Protein AF-A0A967VQ63-F1 (afdb_monomer)

Secondary structure (DSSP, 8-state):
-PPP---EEE--BTTTB--HHHHHHHHHHHHHHHHHTT--HHHHHHIIIIIIHHHHHHHH-SSGGGHHHHHHHHHHHHHHHHT-PPPHHHHHHHHHHHHTT-SPPPBPTTHHHHHHHHHHHS-EEEEEE-S-HHHHHHHHHHTTHHHHH-GGGEEEESS--HHHHHHHHHHH-

Sequence (173 aa):
MSTPTDLILVDFDDTLVDTAPRFERARRSLFEMLAGHGFDPAQVEHVHHHEVDPVMRRDHGLGPHRMPVAFGETYRALCRRAGVDPDPETVAACERLGRAVAGTPPAIDGALAALRRLAAARPTAVYTQAGDADYQLECLRDAGVVGAVGRERVRVVPLKTAATLRATLEHFG

Radius of gyration: 19.45 Å; Cα contacts (8 Å, |Δi|>4): 239; chains: 1; bounding box: 41×31×66 Å

pLDDT: mean 95.06, std 6.77, range [47.78, 98.81]

Foldseek 3Di:
DDDDDQEAEFEPDPGFFDQVVLVVVLLVVLLVLVVVVVDDSVLLVCLLPPPQVVVLCVPQNDDLVSQLVSQLVSQCVRCVVVVHHRDPVSSNVSSVSSNSSADAGGTDPCSLVVLLVDLVPHHYAYEYETSDPVSVVVNCVVSCVCVRNNPLRYDYYRDDDPVVVVVNVVSRD

Solvent-accessible surface area (backbone atoms only — not comparable to full-atom values): 9431 Å² total; per-residue (Å²): 132,82,77,86,79,80,66,44,77,37,54,42,78,72,61,33,21,54,44,65,66,48,56,52,51,39,51,50,52,49,44,55,52,44,35,75,74,71,46,56,58,70,58,50,50,47,44,31,65,74,55,33,42,56,51,35,39,70,78,52,32,48,68,42,86,37,34,20,58,35,38,26,49,31,52,46,53,50,22,60,75,71,74,43,85,68,56,69,67,60,35,53,50,31,22,51,46,19,53,68,48,55,76,68,54,57,67,38,90,64,31,63,60,49,48,35,55,44,41,75,74,41,57,44,33,39,50,39,62,27,43,46,58,67,64,50,52,49,34,36,47,76,67,42,47,37,81,45,54,38,66,90,31,52,45,73,34,73,60,88,42,77,65,53,49,51,59,47,48,72,70,74,107

Structure (mmCIF, N/CA/C/O backbone):
data_AF-A0A967VQ63-F1
#
_entry.id   AF-A0A967VQ63-F1
#
loop_
_atom_site.group_PDB
_atom_site.id
_atom_site.type_symbol
_atom_site.label_atom_id
_atom_site.label_alt_id
_atom_site.label_comp_id
_atom_site.label_asym_id
_atom_site.label_entity_id
_atom_site.label_seq_id
_atom_site.pdbx_PDB_ins_code
_atom_site.Cartn_x
_atom_site.Cartn_y
_atom_site.Cartn_z
_atom_site.occupancy
_atom_site.B_iso_or_equiv
_atom_site.auth_seq_id
_atom_site.auth_comp_id
_atom_site.auth_asym_id
_atom_site.auth_atom_id
_atom_site.pdbx_PDB_model_num
ATOM 1 N N . MET A 1 1 ? 1.667 2.658 -39.705 1.00 47.78 1 MET A N 1
ATOM 2 C CA . MET A 1 1 ? 2.933 2.317 -39.019 1.00 47.78 1 MET A CA 1
ATOM 3 C C . MET A 1 1 ? 2.816 2.847 -37.603 1.00 47.78 1 MET A C 1
ATOM 5 O O . MET A 1 1 ? 2.506 4.021 -37.463 1.00 47.78 1 MET A O 1
ATOM 9 N N . SER A 1 2 ? 2.941 1.998 -36.580 1.00 53.78 2 SER A N 1
ATOM 10 C CA . SER A 1 2 ? 2.957 2.476 -35.190 1.00 53.78 2 SER A CA 1
ATOM 11 C C . SER A 1 2 ? 4.226 3.293 -34.973 1.00 53.78 2 SER A C 1
ATOM 13 O O . SER A 1 2 ? 5.292 2.881 -35.434 1.00 53.78 2 SER A O 1
ATOM 15 N N . THR A 1 3 ? 4.122 4.434 -34.298 1.00 56.53 3 THR A N 1
ATOM 16 C CA . THR A 1 3 ? 5.281 5.198 -33.827 1.00 56.53 3 THR A CA 1
ATOM 17 C C . THR A 1 3 ? 6.198 4.285 -32.999 1.00 56.53 3 THR A C 1
ATOM 19 O O . THR A 1 3 ? 5.683 3.414 -32.285 1.00 56.53 3 THR A O 1
ATOM 22 N N . PRO A 1 4 ? 7.534 4.423 -33.101 1.00 74.62 4 PRO A N 1
ATOM 23 C CA . PRO A 1 4 ? 8.453 3.678 -32.249 1.00 74.62 4 PRO A CA 1
ATOM 24 C C . PRO A 1 4 ? 8.136 3.960 -30.779 1.00 74.62 4 PRO A C 1
ATOM 26 O O . PRO A 1 4 ? 7.942 5.105 -30.386 1.00 74.62 4 PRO A O 1
ATOM 29 N N . THR A 1 5 ? 8.024 2.908 -29.972 1.00 78.56 5 THR A N 1
ATOM 30 C CA . THR A 1 5 ? 7.957 3.049 -28.516 1.00 78.56 5 THR A CA 1
ATOM 31 C C . THR A 1 5 ? 9.380 3.149 -27.989 1.00 78.56 5 THR A C 1
ATOM 33 O O . THR A 1 5 ? 10.106 2.153 -28.032 1.00 78.56 5 THR A O 1
ATOM 36 N N . ASP A 1 6 ? 9.755 4.332 -27.509 1.00 87.38 6 ASP A N 1
ATOM 37 C CA . ASP A 1 6 ? 11.119 4.619 -27.047 1.00 87.38 6 ASP A CA 1
ATOM 38 C C . ASP A 1 6 ? 11.391 4.082 -25.634 1.00 87.38 6 ASP A C 1
ATOM 40 O O . ASP A 1 6 ? 12.518 3.714 -25.315 1.00 87.38 6 ASP A O 1
ATOM 44 N N . LEU A 1 7 ? 10.354 3.979 -24.796 1.00 94.38 7 LEU A N 1
ATOM 45 C CA . LEU A 1 7 ? 10.450 3.475 -23.427 1.00 94.38 7 LEU A CA 1
ATOM 46 C C . LEU A 1 7 ? 9.114 2.896 -22.963 1.00 94.38 7 LEU A C 1
ATOM 48 O O . LEU A 1 7 ? 8.057 3.481 -23.203 1.00 94.38 7 LEU A O 1
ATOM 52 N N . ILE A 1 8 ? 9.167 1.775 -22.244 1.00 96.31 8 ILE A N 1
ATOM 53 C CA . ILE A 1 8 ? 8.009 1.199 -21.560 1.00 96.31 8 ILE A CA 1
ATOM 54 C C . ILE A 1 8 ? 8.226 1.284 -20.054 1.00 96.31 8 ILE A C 1
ATOM 56 O O . ILE A 1 8 ? 9.191 0.736 -19.522 1.00 96.31 8 ILE A O 1
ATOM 60 N N . LEU A 1 9 ? 7.311 1.971 -19.374 1.00 97.69 9 LEU A N 1
ATOM 61 C CA . LEU A 1 9 ? 7.261 2.037 -17.919 1.00 97.69 9 LEU A CA 1
ATOM 62 C C . LEU A 1 9 ? 6.215 1.049 -17.412 1.00 97.69 9 LEU A C 1
ATOM 64 O O . LEU A 1 9 ? 5.049 1.133 -17.793 1.00 97.69 9 LEU A O 1
ATOM 68 N N . VAL A 1 10 ? 6.638 0.125 -16.557 1.00 98.19 10 VAL A N 1
ATOM 69 C CA . VAL A 1 10 ? 5.774 -0.901 -15.963 1.00 98.19 10 VAL A CA 1
ATOM 70 C C . VAL A 1 10 ? 5.587 -0.584 -14.482 1.00 98.19 10 VAL A C 1
ATOM 72 O O . VAL A 1 10 ? 6.562 -0.301 -13.784 1.00 98.19 10 VAL A O 1
ATOM 75 N N . ASP A 1 11 ? 4.345 -0.588 -13.999 1.00 97.94 11 ASP A N 1
ATOM 76 C CA . ASP A 1 11 ? 4.082 -0.483 -12.561 1.00 97.94 11 ASP A CA 1
ATOM 77 C C . ASP A 1 11 ? 4.382 -1.807 -11.848 1.00 97.94 11 ASP A C 1
ATOM 79 O O . ASP A 1 11 ? 4.542 -2.844 -12.486 1.00 97.94 11 ASP A O 1
ATOM 83 N N . PHE A 1 12 ? 4.466 -1.785 -10.522 1.00 97.56 12 PHE A N 1
ATOM 84 C CA . PHE A 1 12 ? 4.694 -2.980 -9.719 1.00 97.56 12 PHE A CA 1
ATOM 85 C C . PHE A 1 12 ? 3.403 -3.495 -9.084 1.00 97.56 12 PHE A C 1
ATOM 87 O O . PHE A 1 12 ? 2.916 -4.560 -9.469 1.00 97.56 12 PHE A O 1
ATOM 94 N N . ASP A 1 13 ? 2.841 -2.737 -8.144 1.00 95.62 13 ASP A N 1
ATOM 95 C CA . ASP A 1 13 ? 1.660 -3.148 -7.391 1.00 95.62 13 ASP A CA 1
ATOM 96 C C . ASP A 1 13 ? 0.433 -3.289 -8.306 1.00 95.62 13 ASP A C 1
ATOM 98 O O . ASP A 1 13 ? 0.174 -2.432 -9.151 1.00 95.62 13 ASP A O 1
ATOM 102 N N . ASP A 1 14 ? -0.286 -4.407 -8.176 1.00 95.69 14 ASP A N 1
ATOM 103 C CA . ASP A 1 14 ? -1.463 -4.791 -8.974 1.00 95.69 14 ASP A CA 1
ATOM 104 C C . ASP A 1 14 ? -1.224 -4.776 -10.502 1.00 95.69 14 ASP A C 1
ATOM 106 O O . ASP A 1 14 ? -2.150 -4.668 -11.304 1.00 95.69 14 ASP A O 1
ATOM 110 N N . THR A 1 15 ? 0.045 -4.890 -10.917 1.00 97.19 15 THR A N 1
ATOM 111 C CA . THR A 1 15 ? 0.485 -5.010 -12.321 1.00 97.19 15 THR A CA 1
ATOM 112 C C . THR A 1 15 ? 1.446 -6.183 -12.511 1.00 97.19 15 THR A C 1
ATOM 114 O O . THR A 1 15 ? 1.304 -6.964 -13.451 1.00 97.19 15 THR A O 1
ATOM 117 N N . LEU A 1 16 ? 2.420 -6.329 -11.610 1.00 98.00 16 LEU A N 1
ATOM 118 C CA . LEU A 1 16 ? 3.355 -7.457 -11.564 1.00 98.00 16 LEU A CA 1
ATOM 119 C C . LEU A 1 16 ? 3.077 -8.397 -10.387 1.00 98.00 16 LEU A C 1
ATOM 121 O O . LEU A 1 16 ? 3.413 -9.579 -10.464 1.00 98.00 16 LEU A O 1
ATOM 125 N N . VAL A 1 17 ? 2.477 -7.883 -9.314 1.00 97.00 17 VAL A N 1
ATOM 126 C CA . VAL A 1 17 ? 2.181 -8.605 -8.069 1.00 97.00 17 VAL A CA 1
ATOM 127 C C . VAL A 1 17 ? 0.779 -8.267 -7.561 1.00 97.00 17 VAL A C 1
ATOM 129 O O . VAL A 1 17 ? 0.325 -7.139 -7.732 1.00 97.00 17 VAL A O 1
ATOM 132 N N . ASP A 1 18 ? 0.112 -9.214 -6.901 1.00 95.12 18 ASP A N 1
ATOM 133 C CA . ASP A 1 18 ? -1.237 -9.034 -6.348 1.00 95.12 18 ASP A CA 1
ATOM 134 C C . ASP A 1 18 ? -1.183 -8.443 -4.937 1.00 95.12 18 ASP A C 1
ATOM 136 O O . ASP A 1 18 ? -0.958 -9.143 -3.940 1.00 95.12 18 ASP A O 1
ATOM 140 N N . THR A 1 19 ? -1.416 -7.137 -4.823 1.00 93.00 19 THR A N 1
ATOM 141 C CA . THR A 1 19 ? -1.296 -6.416 -3.552 1.00 93.00 19 THR A CA 1
ATOM 142 C C . THR A 1 19 ? -2.634 -6.061 -2.933 1.00 93.00 19 THR A C 1
ATOM 144 O O . THR A 1 19 ? -2.759 -6.172 -1.715 1.00 93.00 19 THR A O 1
ATOM 147 N N . ALA A 1 20 ? -3.652 -5.700 -3.712 1.00 92.12 20 ALA A N 1
ATOM 148 C CA . ALA A 1 20 ? -4.965 -5.359 -3.169 1.00 92.12 20 ALA A CA 1
ATOM 149 C C . ALA A 1 20 ? -5.540 -6.455 -2.239 1.00 92.12 20 ALA A C 1
ATOM 151 O O . ALA A 1 20 ? -5.914 -6.126 -1.103 1.00 92.12 20 ALA A O 1
ATOM 152 N N . PRO A 1 21 ? -5.482 -7.763 -2.587 1.00 92.69 21 PRO A N 1
ATOM 153 C CA . PRO A 1 21 ? -6.100 -8.805 -1.768 1.00 92.69 21 PRO A CA 1
ATOM 154 C C . PRO A 1 21 ? -5.539 -8.918 -0.342 1.00 92.69 21 PRO A C 1
ATOM 156 O O . PRO A 1 21 ? -6.267 -9.296 0.576 1.00 92.69 21 PRO A O 1
ATOM 159 N N . ARG A 1 22 ? -4.253 -8.606 -0.107 1.00 91.50 22 ARG A N 1
ATOM 160 C CA . ARG A 1 22 ? -3.675 -8.650 1.256 1.00 91.50 22 ARG A CA 1
ATOM 161 C C . ARG A 1 22 ? -4.185 -7.508 2.136 1.00 91.50 22 ARG A C 1
ATOM 163 O O . ARG A 1 22 ? -4.487 -7.746 3.304 1.00 91.50 22 ARG A O 1
ATOM 170 N N . PHE A 1 23 ? -4.330 -6.301 1.584 1.00 93.69 23 PHE A N 1
ATOM 171 C CA . PHE A 1 23 ? -4.875 -5.156 2.319 1.00 93.69 23 PHE A CA 1
ATOM 172 C C . PHE A 1 23 ? -6.355 -5.375 2.634 1.00 93.69 23 PHE A C 1
ATOM 174 O O . PHE A 1 23 ? -6.787 -5.138 3.761 1.00 93.69 23 PHE A O 1
ATOM 181 N N . GLU A 1 24 ? -7.119 -5.885 1.669 1.00 94.38 24 GLU A N 1
ATOM 182 C CA . GLU A 1 24 ? -8.536 -6.211 1.845 1.00 94.38 24 GLU A CA 1
ATOM 183 C C . GLU A 1 24 ? -8.754 -7.297 2.900 1.00 94.38 24 GLU A C 1
ATOM 185 O O . GLU A 1 24 ? -9.605 -7.140 3.776 1.00 94.38 24 GLU A O 1
ATOM 190 N N . ARG A 1 25 ? -7.959 -8.379 2.871 1.00 94.81 25 ARG A N 1
ATOM 191 C CA . ARG A 1 25 ? -8.013 -9.431 3.899 1.00 94.81 25 ARG A CA 1
ATOM 192 C C . ARG A 1 25 ? -7.741 -8.873 5.292 1.00 94.81 25 ARG A C 1
ATOM 194 O O . ARG A 1 25 ? -8.517 -9.142 6.199 1.00 94.81 25 ARG A O 1
ATOM 201 N N . ALA A 1 26 ? -6.690 -8.071 5.453 1.00 95.56 26 ALA A N 1
ATOM 202 C CA . ALA A 1 26 ? -6.353 -7.499 6.752 1.00 95.56 26 ALA A CA 1
ATOM 203 C C . ALA A 1 26 ? -7.440 -6.552 7.279 1.00 95.56 26 ALA A C 1
ATOM 205 O O . ALA A 1 26 ? -7.784 -6.619 8.457 1.00 95.56 26 ALA A O 1
ATOM 206 N N . ARG A 1 27 ? -8.018 -5.704 6.415 1.00 97.25 27 ARG A N 1
ATOM 207 C CA . ARG A 1 27 ? -9.135 -4.823 6.798 1.00 97.25 27 ARG A CA 1
ATOM 208 C C . ARG A 1 27 ? -10.363 -5.617 7.209 1.00 97.25 27 ARG A C 1
ATOM 210 O O . ARG A 1 27 ? -10.954 -5.324 8.238 1.00 97.25 27 ARG A O 1
ATOM 217 N N . ARG A 1 28 ? -10.713 -6.656 6.455 1.00 97.38 28 ARG A N 1
ATOM 218 C CA . ARG A 1 28 ? -11.820 -7.543 6.815 1.00 97.38 28 ARG A CA 1
ATOM 219 C C . ARG A 1 28 ? -11.596 -8.208 8.172 1.00 97.38 28 ARG A C 1
ATOM 221 O O . ARG A 1 28 ? -12.495 -8.161 9.000 1.00 97.38 28 ARG A O 1
ATOM 228 N N . SER A 1 29 ? -10.394 -8.720 8.444 1.00 97.94 29 SER A N 1
ATOM 229 C CA . SER A 1 29 ? -10.065 -9.279 9.763 1.00 97.94 29 SER A CA 1
ATOM 230 C C . SER A 1 29 ? -10.154 -8.246 10.888 1.00 97.94 29 SER A C 1
ATOM 232 O O . SER A 1 29 ? -10.612 -8.577 11.978 1.00 97.94 29 SER A O 1
ATOM 234 N N . LEU A 1 30 ? -9.758 -6.993 10.638 1.00 98.50 30 LEU A N 1
ATOM 235 C CA . LEU A 1 30 ? -9.965 -5.904 11.594 1.00 98.50 30 LEU A CA 1
ATOM 236 C C . LEU A 1 30 ? -11.460 -5.677 11.845 1.00 98.50 30 LEU A C 1
ATOM 238 O O . LEU A 1 30 ? -11.876 -5.564 12.993 1.00 98.50 30 LEU A O 1
ATOM 242 N N . PHE A 1 31 ? -12.267 -5.605 10.788 1.00 98.31 31 PHE A N 1
ATOM 243 C CA . PHE A 1 31 ? -13.692 -5.297 10.904 1.00 98.31 31 PHE A CA 1
ATOM 244 C C . PHE A 1 31 ? -14.449 -6.412 11.622 1.00 98.31 31 PHE A C 1
ATOM 246 O O . PHE A 1 31 ? -15.250 -6.130 12.507 1.00 98.31 31 PHE A O 1
ATOM 253 N N . GLU A 1 32 ? -14.138 -7.669 11.308 1.00 98.38 32 GLU A N 1
ATOM 254 C CA . GLU A 1 32 ? -14.661 -8.844 12.009 1.00 98.38 32 GLU A CA 1
ATOM 255 C C . GLU A 1 32 ? -14.272 -8.830 13.496 1.00 98.38 32 GLU A C 1
ATOM 257 O O . GLU A 1 32 ? -15.126 -9.042 14.356 1.00 98.38 32 GLU A O 1
ATOM 262 N N . MET A 1 33 ? -13.008 -8.518 13.815 1.00 98.50 33 MET A N 1
ATOM 263 C CA . MET A 1 33 ? -12.542 -8.397 15.200 1.00 98.50 33 MET A CA 1
ATOM 264 C C . MET A 1 33 ? -13.312 -7.308 15.954 1.00 98.50 33 MET A C 1
ATOM 266 O O . MET A 1 33 ? -13.836 -7.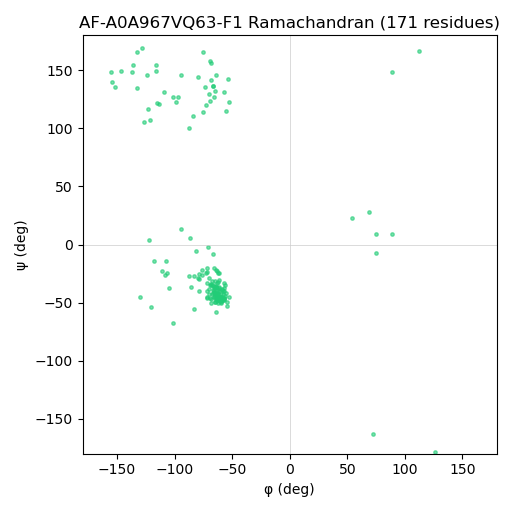562 17.035 1.00 98.50 33 MET A O 1
ATOM 270 N N . LEU A 1 34 ? -13.423 -6.107 15.384 1.00 98.56 34 LEU A N 1
ATOM 271 C CA . LEU A 1 34 ? -14.091 -4.974 16.028 1.00 98.56 34 LEU A CA 1
ATOM 272 C C . LEU A 1 34 ? -15.605 -5.180 16.164 1.00 98.56 34 LEU A C 1
ATOM 274 O O . LEU A 1 34 ? -16.178 -4.791 17.181 1.00 98.56 34 LEU A O 1
ATOM 278 N N . ALA A 1 35 ? -16.238 -5.861 15.209 1.00 98.06 35 ALA A N 1
ATOM 279 C CA . ALA A 1 35 ? -17.621 -6.304 15.349 1.00 98.06 35 ALA A CA 1
ATOM 280 C C . ALA A 1 35 ? -17.786 -7.283 16.525 1.00 98.06 35 ALA A C 1
ATOM 282 O O . ALA A 1 35 ? -18.739 -7.172 17.295 1.00 98.06 35 ALA A O 1
ATOM 283 N N . GLY A 1 36 ? -16.819 -8.184 16.733 1.00 97.56 36 GLY A N 1
ATOM 284 C CA . GLY A 1 36 ? -16.757 -9.059 17.910 1.00 97.56 36 GLY A CA 1
ATOM 285 C C . GLY A 1 36 ? -16.626 -8.312 19.246 1.00 97.56 36 GLY A C 1
ATOM 286 O O . GLY A 1 36 ? -17.061 -8.824 20.274 1.00 97.56 36 GLY A O 1
ATOM 287 N N . HIS A 1 37 ? -16.100 -7.083 19.232 1.00 96.62 37 HIS A N 1
ATOM 288 C CA . HIS A 1 37 ? -16.066 -6.171 20.383 1.00 96.62 37 HIS A CA 1
ATOM 289 C C . HIS A 1 37 ? -17.335 -5.308 20.527 1.00 96.62 37 HIS A C 1
ATOM 291 O O . HIS A 1 37 ? -17.393 -4.445 21.401 1.00 96.62 37 HIS A O 1
ATOM 297 N N . GLY A 1 38 ? -18.359 -5.540 19.700 1.00 97.75 38 GLY A N 1
ATOM 298 C CA . GLY A 1 38 ? -19.655 -4.865 19.788 1.00 97.75 38 GLY A CA 1
ATOM 299 C C . GLY A 1 38 ? -19.762 -3.558 19.001 1.00 97.75 38 GLY A C 1
ATOM 300 O O . GLY A 1 38 ? -20.758 -2.853 19.155 1.00 97.75 38 GLY A O 1
ATOM 301 N N . PHE A 1 39 ? -18.780 -3.219 18.159 1.00 98.38 39 PHE A N 1
ATOM 302 C CA . PHE A 1 39 ? -18.901 -2.066 17.264 1.00 98.38 39 PHE A CA 1
ATOM 303 C C . PHE A 1 39 ? -19.732 -2.401 16.024 1.00 98.38 39 PHE A C 1
ATOM 305 O O . PHE A 1 39 ? -19.642 -3.497 15.471 1.00 98.38 39 PHE A O 1
ATOM 312 N N . ASP A 1 40 ? -20.514 -1.431 15.554 1.00 97.75 40 ASP A N 1
ATOM 313 C CA . ASP A 1 40 ? -21.275 -1.566 14.315 1.00 97.75 40 ASP A CA 1
ATOM 314 C C . ASP A 1 40 ? -20.332 -1.663 13.094 1.00 97.75 40 ASP A C 1
ATOM 316 O O . ASP A 1 40 ? -19.491 -0.775 12.911 1.00 97.75 40 ASP A O 1
ATOM 320 N N . PRO A 1 41 ? -20.451 -2.691 12.229 1.00 97.06 41 PRO A N 1
ATOM 321 C CA . PRO A 1 41 ? -19.557 -2.866 11.085 1.00 97.06 41 PRO A CA 1
ATOM 322 C C . PRO A 1 41 ? -19.511 -1.672 10.124 1.00 97.06 41 PRO A C 1
ATOM 324 O O . PRO A 1 41 ? -18.432 -1.341 9.630 1.00 97.06 41 PRO A O 1
ATOM 327 N N . ALA A 1 42 ? -20.643 -1.000 9.878 1.00 97.38 42 ALA A N 1
ATOM 328 C CA . ALA A 1 42 ? -20.677 0.164 8.991 1.00 97.38 42 ALA A CA 1
ATOM 329 C C . ALA A 1 42 ? -19.951 1.362 9.623 1.00 97.38 42 ALA A C 1
ATOM 331 O O . ALA A 1 42 ? -19.201 2.074 8.952 1.00 97.38 42 ALA A O 1
ATOM 332 N N . GLN A 1 43 ? -20.098 1.554 10.936 1.00 97.75 43 GLN A N 1
ATOM 333 C CA . GLN A 1 43 ? -19.327 2.549 11.675 1.00 97.75 43 GLN A CA 1
ATOM 334 C C . GLN A 1 43 ? -17.823 2.246 11.660 1.00 97.75 43 GLN A C 1
ATOM 336 O O . GLN A 1 43 ? -17.023 3.165 11.470 1.00 97.75 43 GLN A O 1
ATOM 341 N N . VAL A 1 44 ? -17.425 0.984 11.848 1.00 98.50 44 VAL A N 1
ATOM 342 C CA . VAL A 1 44 ? -16.015 0.564 11.792 1.00 98.50 44 VAL A CA 1
ATOM 343 C C . VAL A 1 44 ? -15.419 0.876 10.422 1.00 98.50 44 VAL A C 1
ATOM 345 O O . VAL A 1 44 ? -14.356 1.497 10.339 1.00 98.50 44 VAL A O 1
ATOM 348 N N . GLU A 1 45 ? -16.112 0.479 9.353 1.00 98.19 45 GLU A N 1
ATOM 349 C CA . GLU A 1 45 ? -15.694 0.754 7.980 1.00 98.19 45 GLU A CA 1
ATOM 350 C C . GLU A 1 45 ? -15.522 2.258 7.753 1.00 98.19 45 GLU A C 1
ATOM 352 O O . GLU A 1 45 ? -14.485 2.684 7.236 1.00 98.19 45 GLU A O 1
ATOM 357 N N . HIS A 1 46 ? -16.508 3.054 8.177 1.00 98.19 46 HIS A N 1
ATOM 358 C CA . HIS A 1 46 ? -16.497 4.498 7.997 1.00 98.19 46 HIS A CA 1
ATOM 359 C C . HIS A 1 46 ? -15.326 5.160 8.730 1.00 98.19 46 HIS A C 1
ATOM 361 O O . HIS A 1 46 ? -14.562 5.909 8.118 1.00 98.19 46 HIS A O 1
ATOM 367 N N . VAL A 1 47 ? -15.141 4.841 10.017 1.00 98.44 47 VAL A N 1
ATOM 368 C CA . VAL A 1 47 ? -14.020 5.352 10.823 1.00 98.44 47 VAL A CA 1
ATOM 369 C C . VAL A 1 47 ? -12.692 4.987 10.175 1.00 98.44 47 VAL A C 1
ATOM 371 O O . VAL A 1 47 ? -11.808 5.837 10.043 1.00 98.44 47 VAL A O 1
ATOM 374 N N . HIS A 1 48 ? -12.544 3.737 9.738 1.00 98.44 48 HIS A N 1
ATOM 375 C CA . HIS A 1 48 ? -11.311 3.299 9.111 1.00 98.44 48 HIS A CA 1
ATOM 376 C C . HIS A 1 48 ? -11.049 4.053 7.803 1.00 98.44 48 HIS A C 1
ATOM 378 O O . HIS A 1 48 ? -10.018 4.706 7.678 1.00 98.44 48 HIS A O 1
ATOM 384 N N . HIS A 1 49 ? -11.961 3.994 6.831 1.00 97.38 49 HIS A N 1
ATOM 385 C CA . HIS A 1 49 ? -11.697 4.465 5.468 1.00 97.38 49 HIS A CA 1
ATOM 386 C C . HIS A 1 49 ? -11.783 5.980 5.288 1.00 97.38 49 HIS A C 1
ATOM 388 O O . HIS A 1 49 ? -11.103 6.517 4.412 1.00 97.38 49 HIS A O 1
ATOM 394 N N . HIS A 1 50 ? -12.606 6.670 6.077 1.00 97.88 50 HIS A N 1
ATOM 395 C CA . HIS A 1 50 ? -12.887 8.091 5.860 1.00 97.88 50 HIS A CA 1
ATOM 396 C C . HIS A 1 50 ? -12.246 9.013 6.892 1.00 97.88 50 HIS A C 1
ATOM 398 O O . HIS A 1 50 ? -12.139 10.211 6.635 1.00 97.88 50 HIS A O 1
ATOM 404 N N . GLU A 1 51 ? -11.764 8.478 8.013 1.00 98.06 51 GLU A N 1
ATOM 405 C CA . GLU A 1 51 ? -11.182 9.294 9.080 1.00 98.06 51 GLU A CA 1
ATOM 406 C C . GLU A 1 51 ? -9.734 8.908 9.359 1.00 98.06 51 GLU A C 1
ATOM 408 O O . GLU A 1 51 ? -8.845 9.755 9.289 1.00 98.06 51 GLU A O 1
ATOM 413 N N . VAL A 1 52 ? -9.477 7.627 9.630 1.00 98.19 52 VAL A N 1
ATOM 414 C CA . VAL A 1 52 ? -8.150 7.168 10.052 1.00 98.19 52 VAL A CA 1
ATOM 415 C C . VAL A 1 52 ? -7.223 6.927 8.861 1.00 98.19 52 VAL A C 1
ATOM 417 O O . VAL A 1 52 ? -6.154 7.530 8.792 1.00 98.19 52 VAL A O 1
ATOM 420 N N . ASP A 1 53 ? -7.604 6.090 7.893 1.00 95.94 53 ASP A N 1
ATOM 421 C CA . ASP A 1 53 ? -6.770 5.725 6.735 1.00 95.94 53 ASP A CA 1
ATOM 422 C C . ASP A 1 53 ? -6.291 6.952 5.933 1.00 95.94 53 ASP A C 1
ATOM 424 O O . ASP A 1 53 ? -5.101 6.998 5.612 1.00 95.94 53 ASP A O 1
ATOM 428 N N . PRO A 1 54 ? -7.115 7.992 5.670 1.00 95.88 54 PRO A N 1
ATOM 429 C CA . PRO A 1 54 ? -6.653 9.190 4.969 1.00 95.88 54 PRO A CA 1
ATOM 430 C C . PRO A 1 54 ? -5.558 9.949 5.727 1.00 95.88 54 PRO A C 1
ATOM 432 O O . PRO A 1 54 ? -4.569 10.365 5.120 1.00 95.88 54 PRO A O 1
ATOM 435 N N . VAL A 1 55 ? -5.699 10.086 7.050 1.00 96.25 55 VAL A N 1
ATOM 436 C CA . VAL A 1 55 ? -4.684 10.705 7.917 1.00 96.25 55 VAL A CA 1
ATOM 437 C C . VAL A 1 55 ? -3.405 9.873 7.895 1.00 96.25 55 VAL A C 1
ATOM 439 O O . VAL A 1 55 ? -2.325 10.402 7.649 1.00 96.25 55 VAL A O 1
ATOM 442 N N . MET A 1 56 ? -3.528 8.552 8.031 1.00 94.56 56 MET A N 1
ATOM 443 C CA . MET A 1 56 ? -2.377 7.649 8.030 1.00 94.56 56 MET A CA 1
ATOM 444 C C . MET A 1 56 ? -1.635 7.649 6.692 1.00 94.56 56 MET A C 1
ATOM 446 O O . MET A 1 56 ? -0.412 7.577 6.672 1.00 94.56 56 MET A O 1
ATOM 450 N N . ARG A 1 57 ? -2.344 7.757 5.562 1.00 91.94 57 ARG A N 1
ATOM 451 C CA . ARG A 1 57 ? -1.721 7.859 4.231 1.00 91.94 57 ARG A CA 1
ATOM 452 C C . ARG A 1 57 ? -0.974 9.173 4.037 1.00 91.94 57 ARG A C 1
ATOM 454 O O . ARG A 1 57 ? 0.052 9.185 3.364 1.00 91.94 57 ARG A O 1
ATOM 461 N N . ARG A 1 58 ? -1.479 10.266 4.612 1.00 90.38 58 ARG A N 1
ATOM 462 C CA . ARG A 1 58 ? -0.797 11.564 4.598 1.00 90.38 58 ARG A CA 1
ATOM 463 C C . ARG A 1 58 ? 0.467 11.531 5.459 1.00 90.38 58 ARG A C 1
ATOM 465 O O . ARG A 1 58 ? 1.509 11.981 4.998 1.00 90.38 58 ARG A O 1
ATOM 472 N N . ASP A 1 59 ? 0.370 10.988 6.669 1.00 89.81 59 ASP A N 1
ATOM 473 C CA . ASP A 1 59 ? 1.424 11.108 7.685 1.00 89.81 59 ASP A CA 1
ATOM 474 C C . ASP A 1 59 ? 2.495 10.008 7.570 1.00 89.81 59 ASP A C 1
ATOM 476 O O . ASP A 1 59 ? 3.653 10.230 7.915 1.00 89.81 59 ASP A O 1
ATOM 480 N N . HIS A 1 60 ? 2.134 8.836 7.037 1.00 86.25 60 HIS A N 1
ATOM 481 C CA . HIS A 1 60 ? 3.019 7.667 6.926 1.00 86.25 60 HIS A CA 1
ATOM 482 C C . HIS A 1 60 ? 3.202 7.162 5.486 1.00 86.25 60 HIS A C 1
ATOM 484 O O . HIS A 1 60 ? 3.854 6.142 5.263 1.00 86.25 60 HIS A O 1
ATOM 490 N N . GLY A 1 61 ? 2.628 7.850 4.496 1.00 86.19 61 GLY A N 1
ATOM 491 C CA . GLY A 1 61 ? 2.733 7.477 3.089 1.00 86.19 61 GLY A CA 1
ATOM 492 C C . GLY A 1 61 ? 1.919 6.237 2.703 1.00 86.19 61 GLY A C 1
ATOM 493 O O . GLY A 1 61 ? 0.982 5.810 3.382 1.00 86.19 61 GLY A O 1
ATOM 494 N N . LEU A 1 62 ? 2.255 5.665 1.546 1.00 86.12 62 LEU A N 1
ATOM 495 C CA . LEU A 1 62 ? 1.620 4.463 1.001 1.00 86.12 62 LEU A CA 1
ATOM 496 C C . LEU A 1 62 ? 2.410 3.208 1.396 1.00 86.12 62 LEU A C 1
ATOM 498 O O . LEU A 1 62 ? 3.633 3.237 1.454 1.00 86.12 62 LEU A O 1
ATOM 502 N N . GLY A 1 63 ? 1.726 2.087 1.615 1.00 88.62 63 GLY A N 1
ATOM 503 C CA . GLY A 1 63 ? 2.369 0.802 1.909 1.00 88.62 63 GLY A CA 1
ATOM 504 C C . GLY A 1 63 ? 1.867 0.145 3.196 1.00 88.62 63 GLY A C 1
ATOM 505 O O . GLY A 1 63 ? 0.947 0.658 3.833 1.00 88.62 63 GLY A O 1
ATOM 506 N N . PRO A 1 64 ? 2.424 -1.018 3.566 1.00 92.56 64 PRO A N 1
ATOM 507 C CA . PRO A 1 64 ? 1.931 -1.825 4.681 1.00 92.56 64 PRO A CA 1
ATOM 508 C C . PRO A 1 64 ? 2.360 -1.308 6.058 1.00 92.56 64 PRO A C 1
ATOM 510 O O . PRO A 1 64 ? 1.640 -1.522 7.027 1.00 92.56 64 PRO A O 1
ATOM 513 N N . HIS A 1 65 ? 3.477 -0.583 6.171 1.00 92.25 65 HIS A N 1
ATOM 514 C CA . HIS A 1 65 ? 4.009 -0.131 7.466 1.00 92.25 65 HIS A CA 1
ATOM 515 C C . HIS A 1 65 ? 3.092 0.844 8.217 1.00 92.25 65 HIS A C 1
ATOM 517 O O . HIS A 1 65 ? 3.148 0.924 9.442 1.00 92.25 65 HIS A O 1
ATOM 523 N N . ARG A 1 66 ? 2.188 1.530 7.510 1.00 94.25 66 ARG A N 1
ATOM 524 C CA . ARG A 1 66 ? 1.155 2.385 8.119 1.00 94.25 66 ARG A CA 1
ATOM 525 C C . ARG A 1 66 ? -0.011 1.590 8.728 1.00 94.25 66 ARG A C 1
ATOM 527 O O . ARG A 1 66 ? -0.753 2.118 9.549 1.00 94.25 66 ARG A O 1
ATOM 534 N N . MET A 1 67 ? -0.219 0.343 8.293 1.00 96.25 67 MET A N 1
ATOM 535 C CA . MET A 1 67 ? -1.405 -0.452 8.631 1.00 96.25 67 MET A CA 1
ATOM 536 C C . MET A 1 67 ? -1.518 -0.782 10.126 1.00 96.25 67 MET A C 1
ATOM 538 O O . MET A 1 67 ? -2.622 -0.647 10.648 1.00 96.25 67 MET A O 1
ATOM 542 N N . PRO A 1 68 ? -0.437 -1.152 10.850 1.00 97.12 68 PRO A N 1
ATOM 543 C CA . PRO A 1 68 ? -0.502 -1.367 12.295 1.00 97.12 68 PRO A CA 1
ATOM 544 C C . PRO A 1 68 ? -1.065 -0.148 13.028 1.00 97.12 68 PRO A C 1
ATOM 546 O O . PRO A 1 68 ? -2.018 -0.275 13.792 1.00 97.12 68 PRO A O 1
ATOM 549 N N . VAL A 1 69 ? -0.523 1.037 12.728 1.00 96.75 69 VAL A N 1
ATOM 550 C CA . VAL A 1 69 ? -0.940 2.299 13.351 1.00 96.75 69 VAL A CA 1
ATOM 551 C C . VAL A 1 69 ? -2.389 2.614 12.990 1.00 96.75 69 VAL A C 1
ATOM 553 O O . VAL A 1 69 ? -3.196 2.868 13.879 1.00 96.75 69 VAL A O 1
ATOM 556 N N . ALA A 1 70 ? -2.750 2.506 11.708 1.00 97.94 70 ALA A N 1
ATOM 557 C CA . ALA A 1 70 ? -4.115 2.739 11.246 1.00 97.94 70 ALA A CA 1
ATOM 558 C C . ALA A 1 70 ? -5.137 1.829 11.944 1.00 97.94 70 ALA A C 1
ATOM 560 O O . ALA A 1 70 ? -6.232 2.268 12.290 1.00 97.94 70 ALA A O 1
ATOM 561 N N . PHE A 1 71 ? -4.793 0.563 12.169 1.00 98.56 71 PHE A N 1
ATOM 562 C CA . PHE A 1 71 ? -5.692 -0.402 12.797 1.00 98.56 71 PHE A CA 1
ATOM 563 C C . PHE A 1 71 ? -5.867 -0.106 14.289 1.00 98.56 71 PHE A C 1
ATOM 565 O O . PHE A 1 71 ? -6.999 -0.059 14.769 1.00 98.56 71 PHE A O 1
ATOM 572 N N . GLY A 1 72 ? -4.773 0.177 15.004 1.00 98.50 72 GLY A N 1
ATOM 573 C CA . GLY A 1 72 ? -4.835 0.612 16.402 1.00 98.50 72 GLY 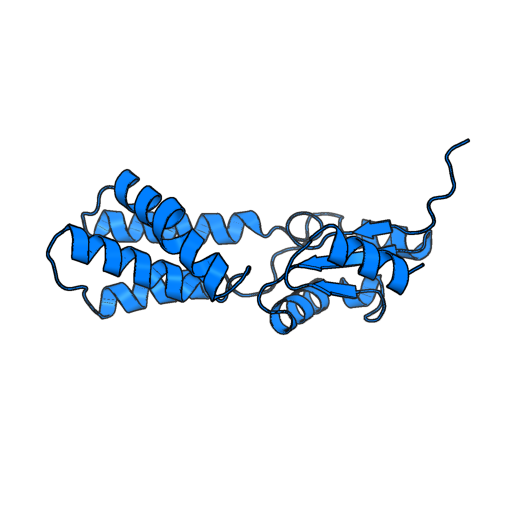A CA 1
ATOM 574 C C . GLY A 1 72 ? -5.631 1.912 16.576 1.00 98.50 72 GLY A C 1
ATOM 575 O O . GLY A 1 72 ? -6.508 1.991 17.436 1.00 98.50 72 GLY A O 1
ATOM 576 N N . GLU A 1 73 ? -5.401 2.911 15.719 1.00 98.56 73 GLU A N 1
ATOM 577 C CA . GLU A 1 73 ? -6.130 4.186 15.763 1.00 98.56 73 GLU A CA 1
ATOM 578 C C . GLU A 1 73 ? -7.611 4.051 15.406 1.00 98.56 73 GLU A C 1
ATOM 580 O O . GLU A 1 73 ? -8.435 4.772 15.966 1.00 98.56 73 GLU A O 1
ATOM 585 N N . THR A 1 74 ? -7.974 3.101 14.540 1.00 98.75 74 THR A N 1
ATOM 586 C CA . THR A 1 74 ? -9.383 2.793 14.245 1.00 98.75 74 THR A CA 1
ATOM 587 C C . THR A 1 74 ? -10.108 2.353 15.519 1.00 98.75 74 THR A C 1
ATOM 589 O O . THR A 1 74 ? -11.149 2.918 15.855 1.00 98.75 74 THR A O 1
ATOM 592 N N . TYR A 1 75 ? -9.532 1.418 16.284 1.00 98.81 75 TYR A N 1
ATOM 593 C CA . TYR A 1 75 ? -10.104 0.986 17.563 1.00 98.81 75 TYR A CA 1
ATOM 594 C C . TYR A 1 75 ? -10.165 2.130 18.583 1.00 98.81 75 TYR A C 1
ATOM 596 O O . TYR A 1 75 ? -11.222 2.392 19.154 1.00 98.81 75 TYR A O 1
ATOM 604 N N . ARG A 1 76 ? -9.070 2.887 18.756 1.00 98.75 76 ARG A N 1
ATOM 605 C CA . ARG A 1 76 ? -9.047 4.037 19.679 1.00 98.75 76 ARG A CA 1
ATOM 606 C C . ARG A 1 76 ? -10.104 5.087 19.317 1.00 98.75 76 ARG A C 1
ATOM 608 O O . ARG A 1 76 ? -10.734 5.650 20.210 1.00 98.75 76 ARG A O 1
ATOM 615 N N . ALA A 1 77 ? -10.320 5.355 18.030 1.00 98.56 77 ALA A N 1
ATOM 616 C CA . ALA A 1 77 ? -11.344 6.290 17.567 1.00 98.56 77 ALA A CA 1
ATOM 617 C C . ALA A 1 77 ? -12.766 5.803 17.879 1.00 98.56 77 ALA A C 1
ATOM 619 O O . ALA A 1 77 ? -13.593 6.598 18.328 1.00 98.56 77 ALA A O 1
ATOM 620 N N . LEU A 1 78 ? -13.037 4.509 17.699 1.00 98.62 78 LEU A N 1
ATOM 621 C CA . LEU A 1 78 ? -14.318 3.898 18.054 1.00 98.62 78 LEU A CA 1
ATOM 622 C C . LEU A 1 78 ? -14.572 3.938 19.569 1.00 98.62 78 LEU A C 1
ATOM 624 O O . LEU A 1 78 ? -15.646 4.363 19.990 1.00 98.62 78 LEU A O 1
ATOM 628 N N . CYS A 1 79 ? -13.570 3.608 20.390 1.00 98.50 79 CYS A N 1
ATOM 629 C CA . CYS A 1 79 ? -13.646 3.714 21.851 1.00 98.50 79 CYS A CA 1
ATOM 630 C C . CYS A 1 79 ? -13.980 5.137 22.313 1.00 98.50 79 CYS A C 1
ATOM 632 O O . CYS A 1 79 ? -14.918 5.334 23.086 1.00 98.50 79 CYS A O 1
ATOM 634 N N . ARG A 1 80 ? -13.293 6.150 21.759 1.00 98.12 80 ARG A N 1
ATOM 635 C CA . ARG A 1 80 ? -13.585 7.564 22.055 1.00 98.12 80 ARG A CA 1
ATOM 636 C C . ARG A 1 80 ? -15.032 7.943 21.732 1.00 98.12 80 ARG A C 1
ATOM 638 O O . ARG A 1 80 ? -15.644 8.678 22.498 1.00 98.12 80 ARG A O 1
ATOM 645 N N . ARG A 1 81 ? -15.590 7.442 20.624 1.00 97.50 81 ARG A N 1
ATOM 646 C CA . ARG A 1 81 ? -16.994 7.690 20.232 1.00 97.50 81 ARG A CA 1
ATOM 647 C C . ARG A 1 81 ? -17.995 7.012 21.157 1.00 97.50 81 ARG A C 1
ATOM 649 O O . ARG A 1 81 ? -19.059 7.569 21.400 1.00 97.50 81 ARG A O 1
ATOM 656 N N . ALA A 1 82 ? -17.652 5.831 21.657 1.00 97.06 82 ALA A N 1
ATOM 657 C CA . ALA A 1 82 ? -18.469 5.082 22.602 1.00 97.06 82 ALA A CA 1
ATOM 658 C C . ALA A 1 82 ? -18.307 5.558 24.060 1.00 97.06 82 ALA A C 1
ATOM 660 O O . ALA A 1 82 ? -19.027 5.081 24.932 1.00 97.06 82 ALA A O 1
ATOM 661 N N . GLY A 1 83 ? -17.385 6.490 24.336 1.00 97.56 83 GLY A N 1
ATOM 662 C CA . GLY A 1 83 ? -17.116 6.976 25.692 1.00 97.56 83 GLY A CA 1
ATOM 663 C C . GLY A 1 83 ? -16.455 5.930 26.594 1.00 97.56 83 GLY A C 1
ATOM 664 O O . GLY A 1 83 ? -16.656 5.966 27.805 1.00 97.56 83 GLY A O 1
ATOM 665 N N . VAL A 1 84 ? -15.698 4.994 26.012 1.00 97.19 84 VAL A N 1
ATOM 666 C CA . VAL A 1 84 ? -14.982 3.935 26.738 1.00 97.19 84 VAL A CA 1
ATOM 667 C C . VAL A 1 84 ? -13.476 4.079 26.555 1.00 97.19 84 VAL A C 1
ATOM 669 O O . VAL A 1 84 ? -13.008 4.522 25.502 1.00 97.19 84 VAL A O 1
ATOM 672 N N . ASP A 1 85 ? -12.711 3.669 27.564 1.00 98.06 85 ASP A N 1
ATOM 673 C CA . ASP A 1 85 ? -11.257 3.610 27.453 1.00 98.06 85 ASP A CA 1
ATOM 674 C C . ASP A 1 85 ? -10.836 2.419 26.575 1.00 98.06 85 ASP A C 1
ATOM 676 O O . ASP A 1 85 ? -11.386 1.322 26.717 1.00 98.06 85 ASP A O 1
ATOM 680 N N . PRO A 1 86 ? -9.882 2.604 25.644 1.00 98.06 86 PRO A N 1
ATOM 681 C CA . PRO A 1 86 ? -9.403 1.518 24.802 1.00 98.06 86 PRO A CA 1
ATOM 682 C C . PRO A 1 86 ? -8.591 0.510 25.620 1.00 98.06 86 PRO A C 1
ATOM 684 O O . PRO A 1 86 ? -7.628 0.878 26.295 1.00 98.06 86 PRO A O 1
ATOM 687 N N . ASP A 1 87 ? -8.931 -0.771 25.491 1.00 98.19 87 ASP A N 1
ATOM 688 C CA . ASP A 1 87 ? -8.158 -1.862 26.078 1.00 98.19 87 ASP A CA 1
ATOM 689 C C . ASP A 1 87 ? -6.795 -2.015 25.359 1.00 98.19 87 ASP A C 1
ATOM 691 O O . ASP A 1 87 ? -6.760 -2.213 24.134 1.00 98.19 87 ASP A O 1
ATOM 695 N N . PRO A 1 88 ? -5.659 -1.947 26.086 1.00 98.25 88 PRO A N 1
ATOM 696 C CA . PRO A 1 88 ? -4.330 -2.118 2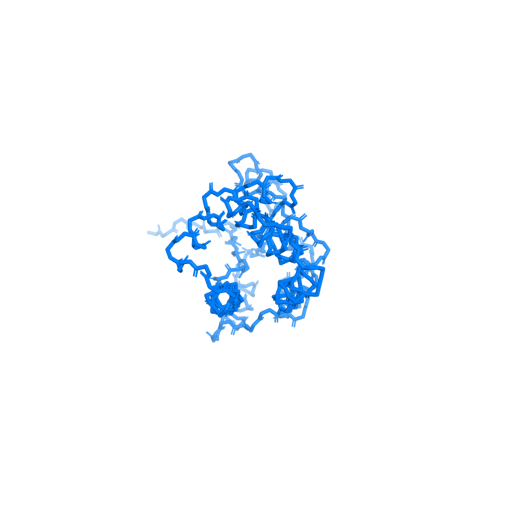5.505 1.00 98.25 88 PRO A CA 1
ATOM 697 C C . PRO A 1 88 ? -4.128 -3.448 24.766 1.00 98.25 88 PRO A C 1
ATOM 699 O O . PRO A 1 88 ? -3.399 -3.481 23.769 1.00 98.25 88 PRO A O 1
ATOM 702 N N . GLU A 1 89 ? -4.758 -4.542 25.207 1.00 98.38 89 GLU A N 1
ATOM 703 C CA . GLU A 1 89 ? -4.608 -5.841 24.540 1.00 98.38 89 GLU A CA 1
ATOM 704 C C . GLU A 1 89 ? -5.300 -5.857 23.174 1.00 98.38 89 GLU A C 1
ATOM 706 O O . GLU A 1 89 ? -4.717 -6.315 22.181 1.00 98.38 89 GLU A O 1
ATOM 711 N N . THR A 1 90 ? -6.502 -5.282 23.099 1.00 98.44 90 THR A N 1
ATOM 712 C CA . THR A 1 90 ? -7.263 -5.116 21.854 1.00 98.44 90 THR A CA 1
ATOM 713 C C . THR A 1 90 ? -6.551 -4.182 20.871 1.00 98.44 90 THR A C 1
ATOM 715 O O . THR A 1 90 ? -6.437 -4.501 19.683 1.00 98.44 90 THR A O 1
ATOM 718 N N . VAL A 1 91 ? -5.971 -3.075 21.350 1.00 98.62 91 VAL A N 1
ATOM 719 C CA . VAL A 1 91 ? -5.088 -2.211 20.543 1.00 98.62 91 VAL A CA 1
ATOM 720 C C . VAL A 1 91 ? -3.948 -3.030 19.932 1.00 98.62 91 VAL A C 1
ATOM 722 O O . VAL A 1 91 ? -3.738 -3.007 18.717 1.00 98.62 91 VAL A O 1
ATOM 725 N N . ALA A 1 92 ? -3.223 -3.785 20.761 1.00 98.44 92 ALA A N 1
ATOM 726 C CA . ALA A 1 92 ? -2.091 -4.580 20.304 1.00 98.44 92 ALA A CA 1
ATOM 727 C C . ALA A 1 92 ? -2.519 -5.668 19.303 1.00 98.44 92 ALA A C 1
ATOM 729 O O . ALA A 1 92 ? -1.760 -5.993 18.384 1.00 98.44 92 ALA A O 1
ATOM 730 N N . ALA A 1 93 ? -3.724 -6.227 19.450 1.00 98.44 93 ALA A N 1
ATOM 731 C CA . ALA A 1 93 ? -4.309 -7.173 18.501 1.00 98.44 93 ALA A CA 1
ATOM 732 C C . ALA A 1 93 ? -4.595 -6.528 17.138 1.00 98.44 93 ALA A C 1
ATOM 734 O O . ALA A 1 93 ? -4.192 -7.082 16.111 1.00 98.44 93 ALA A O 1
ATOM 735 N N . CYS A 1 94 ? -5.185 -5.332 17.127 1.00 98.56 94 CYS A N 1
ATOM 736 C CA . CYS A 1 94 ? -5.412 -4.555 15.908 1.00 98.56 94 CYS A CA 1
ATOM 737 C C . CYS A 1 94 ? -4.087 -4.252 15.192 1.00 98.56 94 CYS A C 1
ATOM 739 O O . CYS A 1 94 ? -3.942 -4.481 13.991 1.00 98.56 94 CYS A O 1
ATOM 741 N N . GLU A 1 95 ? -3.067 -3.820 15.933 1.00 98.38 95 GLU A N 1
ATOM 742 C CA . GLU A 1 95 ? -1.747 -3.549 15.362 1.00 98.38 95 GLU A CA 1
ATOM 743 C C . GLU A 1 95 ? -1.075 -4.816 14.797 1.00 98.38 95 GLU A C 1
ATOM 745 O O . GLU A 1 95 ? -0.406 -4.752 13.762 1.00 98.38 95 GLU A O 1
ATOM 750 N N . ARG A 1 96 ? -1.258 -5.987 15.435 1.00 97.81 96 ARG A N 1
ATOM 751 C CA . ARG A 1 96 ? -0.764 -7.278 14.912 1.00 97.81 96 ARG A CA 1
ATOM 752 C C . ARG A 1 96 ? -1.409 -7.632 13.572 1.00 97.81 96 ARG A C 1
ATOM 754 O O . ARG A 1 96 ? -0.686 -8.058 12.673 1.00 97.81 96 ARG A O 1
ATOM 761 N N . LEU A 1 97 ? -2.717 -7.419 13.418 1.00 97.19 97 LEU A N 1
ATOM 762 C CA . LEU A 1 97 ? -3.404 -7.615 12.135 1.00 97.19 97 LEU A CA 1
ATOM 763 C C . LEU A 1 97 ? -2.816 -6.714 11.041 1.00 97.19 97 LEU A C 1
ATOM 765 O O . LEU A 1 97 ? -2.566 -7.175 9.930 1.00 97.19 97 LEU A O 1
ATOM 769 N N . GLY A 1 98 ? -2.526 -5.451 11.367 1.00 96.38 98 GLY A N 1
ATOM 770 C CA . GLY A 1 98 ? -1.897 -4.527 10.424 1.00 96.38 98 GLY A CA 1
ATOM 771 C C . GLY A 1 98 ? -0.474 -4.943 10.034 1.00 96.38 98 GLY A C 1
ATOM 772 O O . GLY A 1 98 ? -0.094 -4.816 8.871 1.00 96.38 98 GLY A O 1
ATOM 773 N N . ARG A 1 99 ? 0.311 -5.497 10.971 1.00 95.19 99 ARG A N 1
ATOM 774 C CA . ARG A 1 99 ? 1.678 -5.986 10.689 1.00 95.19 99 ARG A CA 1
ATOM 775 C C . ARG A 1 99 ? 1.685 -7.161 9.714 1.00 95.19 99 ARG A C 1
ATOM 777 O O . ARG A 1 99 ? 2.611 -7.270 8.917 1.00 95.19 99 ARG A O 1
ATOM 784 N N . ALA A 1 100 ? 0.644 -7.993 9.730 1.00 92.38 100 ALA A N 1
ATOM 785 C CA . ALA A 1 100 ? 0.524 -9.153 8.848 1.00 92.38 100 ALA A CA 1
ATOM 786 C C . ALA A 1 100 ? 0.359 -8.798 7.352 1.00 92.38 100 ALA A C 1
ATOM 788 O O . ALA A 1 100 ? 0.402 -9.690 6.510 1.00 92.38 100 ALA A O 1
ATOM 789 N N . VAL A 1 101 ? 0.180 -7.516 7.003 1.00 92.94 101 VAL A N 1
ATOM 790 C CA . VAL A 1 101 ? 0.114 -7.046 5.605 1.00 92.94 101 VAL A CA 1
ATOM 791 C C . VAL A 1 101 ? 1.500 -6.996 4.946 1.00 92.94 101 VAL A C 1
ATOM 793 O O . VAL A 1 101 ? 1.604 -7.061 3.719 1.00 92.94 101 VAL A O 1
ATOM 796 N N . ALA A 1 102 ? 2.563 -6.842 5.740 1.00 92.56 102 ALA A N 1
ATOM 797 C CA . ALA A 1 102 ? 3.923 -6.696 5.233 1.00 92.56 102 ALA A CA 1
ATOM 798 C C . ALA A 1 102 ? 4.459 -7.993 4.601 1.00 92.56 102 ALA A C 1
ATOM 800 O O . ALA A 1 102 ? 4.006 -9.094 4.905 1.00 92.56 102 ALA A O 1
ATOM 801 N N . GLY A 1 103 ? 5.454 -7.839 3.727 1.00 91.81 103 GLY A N 1
ATOM 802 C CA . GLY A 1 103 ? 6.078 -8.924 2.960 1.00 91.81 103 GLY A CA 1
ATOM 803 C C . GLY A 1 103 ? 5.796 -8.840 1.460 1.00 91.81 103 GLY A C 1
ATOM 804 O O . GLY A 1 103 ? 4.948 -8.059 1.025 1.00 91.81 103 GLY A O 1
ATOM 805 N N . THR A 1 104 ? 6.534 -9.613 0.668 1.00 93.12 104 THR A N 1
ATOM 806 C CA . THR A 1 104 ? 6.445 -9.597 -0.798 1.00 93.12 104 THR A CA 1
ATOM 807 C C . THR A 1 104 ? 5.140 -10.262 -1.264 1.00 93.12 104 THR A C 1
ATOM 809 O O . THR A 1 104 ? 4.915 -11.434 -0.948 1.00 93.12 104 THR A O 1
ATOM 812 N N . PRO A 1 105 ? 4.252 -9.549 -1.985 1.00 92.62 105 PRO A N 1
ATOM 813 C CA . PRO A 1 105 ? 3.031 -10.143 -2.522 1.00 92.62 105 PRO A CA 1
ATOM 814 C C . PRO A 1 105 ? 3.331 -11.158 -3.638 1.00 92.62 105 PRO A C 1
ATOM 816 O O . PRO A 1 105 ? 4.383 -11.079 -4.278 1.00 92.62 105 PRO A O 1
ATOM 819 N N . PRO A 1 106 ? 2.419 -12.114 -3.893 1.00 94.88 106 PRO A N 1
ATOM 820 C CA . PRO A 1 106 ? 2.604 -13.088 -4.960 1.00 94.88 106 PRO A CA 1
ATOM 821 C C . PRO A 1 106 ? 2.615 -12.395 -6.325 1.00 94.88 106 PRO A C 1
ATOM 823 O O . PRO A 1 106 ? 1.914 -11.408 -6.540 1.00 94.88 106 PRO A O 1
ATOM 826 N N . ALA A 1 107 ? 3.418 -12.921 -7.248 1.00 95.88 107 ALA A N 1
ATOM 827 C CA . ALA A 1 107 ? 3.430 -12.448 -8.625 1.00 95.88 107 ALA A CA 1
ATOM 828 C C . ALA A 1 107 ? 2.121 -12.809 -9.335 1.00 95.88 107 ALA A C 1
ATOM 830 O O . ALA A 1 107 ? 1.619 -13.919 -9.169 1.00 95.88 107 ALA A O 1
ATOM 831 N N . ILE A 1 108 ? 1.634 -11.898 -10.177 1.00 97.38 108 ILE A N 1
ATOM 832 C CA . ILE A 1 108 ? 0.529 -12.179 -11.096 1.00 97.38 108 ILE A CA 1
ATOM 833 C C . ILE A 1 108 ? 1.008 -13.196 -12.138 1.00 97.38 108 ILE A C 1
ATOM 835 O O . ILE A 1 108 ? 2.114 -13.077 -12.686 1.00 97.38 108 ILE A O 1
ATOM 839 N N . ASP A 1 109 ? 0.169 -14.188 -12.437 1.00 97.38 109 ASP A N 1
ATOM 840 C CA . ASP A 1 109 ? 0.499 -15.277 -13.355 1.00 97.38 109 ASP A CA 1
ATOM 841 C C . ASP A 1 109 ? 1.001 -14.760 -14.711 1.00 97.38 109 ASP A C 1
ATOM 843 O O . ASP A 1 109 ? 0.351 -13.998 -15.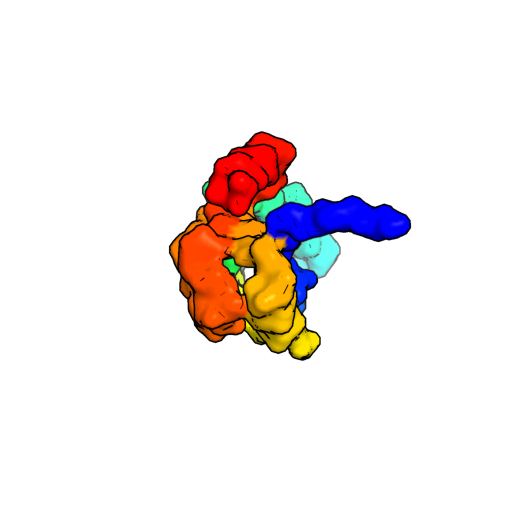426 1.00 97.38 109 ASP A O 1
ATOM 847 N N . GLY A 1 110 ? 2.216 -15.177 -15.072 1.00 97.62 110 GLY A N 1
ATOM 848 C CA . GLY A 1 110 ? 2.866 -14.793 -16.324 1.00 97.62 110 GLY A CA 1
ATOM 849 C C . GLY A 1 110 ? 3.417 -13.361 -16.378 1.00 97.62 110 GLY A C 1
ATOM 850 O O . GLY A 1 110 ? 4.155 -13.060 -17.322 1.00 97.62 110 GLY A O 1
ATOM 851 N N . ALA A 1 111 ? 3.161 -12.502 -15.385 1.00 98.00 111 ALA A N 1
ATOM 852 C CA . ALA A 1 111 ? 3.580 -11.098 -15.406 1.00 98.00 111 ALA A CA 1
ATOM 853 C C . ALA A 1 111 ? 5.108 -10.945 -15.452 1.00 98.00 111 ALA A C 1
ATOM 855 O O . ALA A 1 111 ? 5.647 -10.2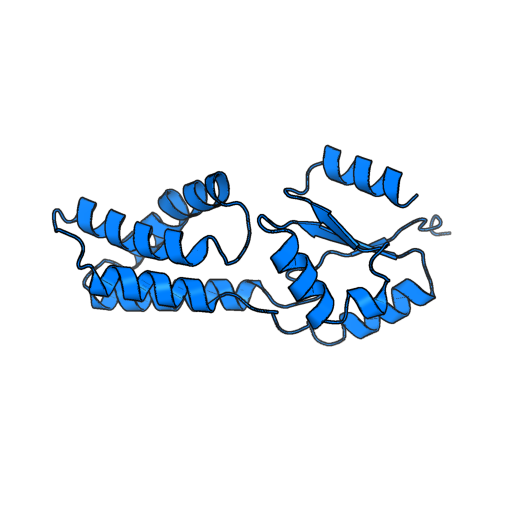32 -16.300 1.00 98.00 111 ALA A O 1
ATOM 856 N N . LEU A 1 112 ? 5.839 -11.703 -14.629 1.00 97.75 112 LEU A N 1
ATOM 857 C CA . LEU A 1 112 ? 7.305 -11.664 -14.627 1.00 97.75 112 LEU A CA 1
ATOM 858 C C . LEU A 1 112 ? 7.912 -12.218 -15.929 1.00 97.75 112 LEU A C 1
ATOM 860 O O . LEU A 1 112 ? 8.917 -11.708 -16.425 1.00 97.75 112 LEU A O 1
ATOM 864 N N . ALA A 1 113 ? 7.297 -13.246 -16.519 1.00 98.00 113 ALA A N 1
ATOM 865 C CA . ALA A 1 113 ? 7.719 -13.764 -17.819 1.00 98.00 113 ALA A CA 1
ATOM 866 C C . ALA A 1 113 ? 7.474 -12.734 -18.935 1.00 98.00 113 ALA A C 1
ATOM 868 O O . ALA A 1 113 ? 8.321 -12.565 -19.813 1.00 98.00 113 ALA A O 1
ATOM 869 N N . ALA A 1 114 ? 6.349 -12.017 -18.885 1.00 98.25 114 ALA A N 1
ATOM 870 C CA . ALA A 1 114 ? 6.060 -10.922 -19.801 1.00 98.25 114 ALA A CA 1
ATOM 871 C C . ALA A 1 114 ? 7.071 -9.779 -19.650 1.00 98.25 114 ALA A C 1
ATOM 873 O O . ALA A 1 114 ? 7.617 -9.343 -20.662 1.00 98.25 114 ALA A O 1
ATOM 874 N N . LEU A 1 115 ? 7.394 -9.373 -18.418 1.00 98.56 115 LEU A N 1
ATOM 875 C CA . LEU A 1 115 ? 8.393 -8.340 -18.139 1.00 98.56 115 LEU A CA 1
ATOM 876 C C . LEU A 1 115 ? 9.764 -8.693 -18.729 1.00 98.56 115 LEU A C 1
ATOM 878 O O . LEU A 1 115 ? 10.369 -7.865 -19.403 1.00 98.56 115 LEU A O 1
ATOM 882 N N . ARG A 1 116 ? 10.232 -9.937 -18.549 1.00 98.38 116 ARG A N 1
ATOM 883 C CA . ARG A 1 116 ? 11.507 -10.400 -19.130 1.00 98.38 116 ARG A CA 1
ATOM 884 C C . ARG A 1 116 ? 11.508 -10.334 -20.655 1.00 98.38 116 ARG A C 1
ATOM 886 O O . ARG A 1 116 ? 12.463 -9.840 -21.247 1.00 98.38 116 ARG A O 1
ATOM 893 N N . ARG A 1 117 ? 10.439 -10.815 -21.302 1.00 97.88 117 ARG A N 1
ATOM 894 C CA . ARG A 1 117 ? 10.308 -10.743 -22.770 1.00 97.88 117 ARG A CA 1
ATOM 895 C C . ARG A 1 117 ? 10.297 -9.298 -23.260 1.00 97.88 117 ARG A C 1
ATOM 897 O O . ARG A 1 117 ? 10.896 -9.000 -24.286 1.00 97.88 117 ARG A O 1
ATOM 904 N N . LEU A 1 118 ? 9.623 -8.420 -22.523 1.00 96.50 118 LEU A N 1
ATOM 905 C CA . LEU A 1 118 ? 9.532 -7.005 -22.846 1.00 96.50 118 LEU A CA 1
ATOM 906 C C . LEU A 1 118 ? 10.902 -6.326 -22.758 1.00 96.50 118 LEU A C 1
ATOM 908 O O . LEU A 1 118 ? 11.328 -5.703 -23.726 1.00 96.50 118 LEU A O 1
ATOM 912 N N . ALA A 1 119 ? 11.619 -6.537 -21.654 1.00 96.88 119 ALA A N 1
ATOM 913 C CA . ALA A 1 119 ? 12.952 -5.990 -21.419 1.00 96.88 119 ALA A CA 1
ATOM 914 C C . ALA A 1 119 ? 13.997 -6.490 -22.429 1.00 96.88 119 ALA A C 1
ATOM 916 O O . ALA A 1 119 ? 14.896 -5.742 -22.804 1.00 96.88 119 ALA A O 1
ATOM 917 N N . ALA A 1 120 ? 13.856 -7.726 -22.918 1.00 96.69 120 ALA A N 1
ATOM 918 C CA . ALA A 1 120 ? 14.718 -8.272 -23.965 1.00 96.69 120 ALA A CA 1
ATOM 919 C C . ALA A 1 120 ? 14.459 -7.658 -25.355 1.00 96.69 120 ALA A C 1
ATOM 921 O O . ALA A 1 120 ? 15.338 -7.695 -26.213 1.00 96.69 120 ALA A O 1
ATOM 922 N N . ALA A 1 121 ? 13.260 -7.120 -25.597 1.00 95.44 121 ALA A N 1
ATOM 923 C CA . ALA A 1 121 ? 12.844 -6.632 -26.911 1.00 95.44 121 ALA A CA 1
ATOM 924 C C . ALA A 1 121 ? 12.798 -5.100 -27.021 1.00 95.44 121 ALA A C 1
ATOM 926 O O . ALA A 1 121 ? 12.847 -4.567 -28.131 1.00 95.44 121 ALA A O 1
ATOM 927 N N . ARG A 1 122 ? 12.627 -4.387 -25.903 1.00 94.75 122 ARG A N 1
ATOM 928 C CA . ARG A 1 122 ? 12.374 -2.941 -25.855 1.00 94.75 122 ARG A CA 1
ATOM 929 C C . ARG A 1 122 ? 13.006 -2.316 -24.608 1.00 94.75 122 ARG A C 1
ATOM 931 O O . ARG A 1 122 ? 13.021 -2.966 -23.559 1.00 94.75 122 ARG A O 1
ATOM 938 N N . PRO A 1 123 ? 13.429 -1.038 -24.663 1.00 94.81 123 PRO A N 1
ATOM 939 C CA . PRO A 1 123 ? 13.795 -0.296 -23.462 1.00 94.81 123 PRO A CA 1
ATOM 940 C C . PRO A 1 123 ? 12.637 -0.314 -22.460 1.00 94.81 123 PRO A C 1
ATOM 942 O O . PRO A 1 123 ? 11.548 0.193 -22.733 1.00 94.81 123 PRO A O 1
ATOM 945 N N . THR A 1 124 ? 12.865 -0.951 -21.314 1.00 97.50 124 THR A N 1
ATOM 946 C CA . THR A 1 124 ? 11.840 -1.200 -20.298 1.00 97.50 124 THR A CA 1
ATOM 947 C C . THR A 1 124 ? 12.393 -0.825 -18.934 1.00 97.50 124 THR A C 1
ATOM 949 O O . THR A 1 124 ? 13.523 -1.184 -18.601 1.00 97.50 124 THR A O 1
ATOM 952 N N . ALA A 1 125 ? 11.597 -0.111 -18.147 1.00 98.19 125 ALA A N 1
ATOM 953 C CA . ALA A 1 125 ? 11.906 0.224 -16.768 1.00 98.19 125 ALA A CA 1
ATOM 954 C C . ALA A 1 125 ? 10.673 0.021 -15.884 1.00 98.19 125 ALA A C 1
ATOM 956 O O . ALA A 1 125 ? 9.533 0.098 -16.344 1.00 98.19 125 ALA A O 1
ATOM 957 N N . VAL A 1 126 ? 10.905 -0.231 -14.601 1.00 98.44 126 VAL A N 1
ATOM 958 C CA . VAL A 1 126 ? 9.847 -0.300 -13.595 1.00 98.44 126 VAL A CA 1
ATOM 959 C C . VAL A 1 126 ? 9.750 1.039 -12.886 1.00 98.44 126 VAL A C 1
ATOM 961 O O . VAL A 1 126 ? 10.741 1.557 -12.369 1.00 98.44 126 VAL A O 1
ATOM 964 N N . TYR A 1 127 ? 8.542 1.590 -12.865 1.00 98.12 127 TYR A N 1
ATOM 965 C CA . TYR A 1 127 ? 8.216 2.859 -12.233 1.00 98.12 127 TYR A CA 1
ATOM 966 C C . TYR A 1 127 ? 7.056 2.657 -11.263 1.00 98.12 127 TYR A C 1
ATOM 968 O O . TYR A 1 127 ? 5.897 2.528 -11.662 1.00 98.12 127 TYR A O 1
ATOM 976 N N . THR A 1 128 ? 7.372 2.653 -9.973 1.00 97.12 128 THR A N 1
ATOM 977 C CA . THR A 1 128 ? 6.408 2.406 -8.896 1.00 97.12 128 THR A CA 1
ATOM 978 C C . THR A 1 128 ? 6.473 3.505 -7.836 1.00 97.12 128 THR A C 1
ATOM 980 O O . THR A 1 128 ? 7.367 4.355 -7.858 1.00 97.12 128 THR A O 1
ATOM 983 N N . GLN A 1 129 ? 5.498 3.522 -6.930 1.00 94.31 129 GLN A N 1
ATOM 984 C CA . GLN A 1 129 ? 5.472 4.431 -5.790 1.00 94.31 129 GLN A CA 1
ATOM 985 C C . GLN A 1 129 ? 5.360 3.682 -4.474 1.00 94.31 129 GLN A C 1
ATOM 987 O O . GLN A 1 129 ? 4.671 2.673 -4.399 1.00 94.31 129 GLN A O 1
ATOM 992 N N . ALA A 1 130 ? 5.991 4.217 -3.436 1.00 92.62 130 ALA A N 1
ATOM 993 C CA . ALA A 1 130 ? 5.871 3.705 -2.081 1.00 92.62 130 ALA A CA 1
ATOM 994 C C . ALA A 1 130 ? 6.171 4.811 -1.066 1.00 92.62 130 ALA A C 1
ATOM 996 O O . ALA A 1 130 ? 6.990 5.691 -1.326 1.00 92.62 130 ALA A O 1
ATOM 997 N N . GLY A 1 131 ? 5.523 4.749 0.098 1.00 87.56 131 GLY A N 1
ATOM 998 C CA . GLY A 1 131 ? 5.880 5.568 1.259 1.00 87.56 131 GLY A CA 1
ATOM 999 C C . GLY A 1 131 ? 7.180 5.110 1.923 1.00 87.56 131 GLY A C 1
ATOM 1000 O O . GLY A 1 131 ? 7.867 5.925 2.526 1.00 87.56 131 GLY A O 1
ATOM 1001 N N . ASP A 1 132 ? 7.540 3.835 1.750 1.00 90.94 132 ASP A N 1
ATOM 1002 C CA . ASP A 1 132 ? 8.813 3.251 2.168 1.00 90.94 132 ASP A CA 1
ATOM 1003 C C . ASP A 1 132 ? 9.530 2.677 0.939 1.00 90.94 132 ASP A C 1
ATOM 1005 O O . ASP A 1 132 ? 9.107 1.675 0.353 1.00 90.94 132 ASP A O 1
ATOM 1009 N N . ALA A 1 133 ? 10.589 3.362 0.508 1.00 92.62 133 ALA A N 1
ATOM 1010 C CA . ALA A 1 133 ? 11.326 2.984 -0.689 1.00 92.62 133 ALA A CA 1
ATOM 1011 C C . ALA A 1 133 ? 12.160 1.713 -0.486 1.00 92.62 133 ALA A C 1
ATOM 1013 O O . ALA A 1 133 ? 12.294 0.934 -1.431 1.00 92.62 133 ALA A O 1
ATOM 1014 N N . ASP A 1 134 ? 12.689 1.486 0.716 1.00 93.25 134 ASP A N 1
ATOM 1015 C CA . ASP A 1 134 ? 13.552 0.341 0.998 1.00 93.25 134 ASP A CA 1
ATOM 1016 C C . ASP A 1 134 ? 12.724 -0.944 1.024 1.00 93.25 134 ASP A C 1
ATOM 1018 O O . ASP A 1 134 ? 13.053 -1.898 0.313 1.00 93.25 134 ASP A O 1
ATOM 1022 N N . TYR A 1 135 ? 11.571 -0.920 1.701 1.00 93.81 135 TYR A N 1
ATOM 1023 C CA . TYR A 1 135 ? 10.602 -2.017 1.667 1.00 93.81 135 TYR A CA 1
ATOM 1024 C C . TYR A 1 135 ? 10.153 -2.353 0.233 1.00 93.81 135 TYR A C 1
ATOM 1026 O O . TYR A 1 135 ? 10.095 -3.522 -0.161 1.00 93.81 135 TYR A O 1
ATOM 1034 N N . GLN A 1 136 ? 9.860 -1.335 -0.586 1.00 95.75 136 GLN A N 1
ATOM 1035 C CA . GLN A 1 136 ? 9.435 -1.557 -1.971 1.00 95.75 136 GLN A CA 1
ATOM 1036 C C . GLN A 1 136 ? 10.555 -2.173 -2.815 1.00 95.75 136 GLN A C 1
ATOM 1038 O O . GLN A 1 136 ? 10.304 -3.054 -3.639 1.00 95.75 136 GLN A O 1
ATOM 1043 N N . LEU A 1 137 ? 11.802 -1.737 -2.613 1.00 96.44 137 LEU A N 1
ATOM 1044 C CA . LEU A 1 137 ? 12.967 -2.298 -3.297 1.00 96.44 137 LEU A CA 1
ATOM 1045 C C . LEU A 1 137 ? 13.233 -3.752 -2.899 1.00 96.44 137 LEU A C 1
ATOM 1047 O O . LEU A 1 137 ? 13.633 -4.543 -3.756 1.00 96.44 137 LEU A O 1
ATOM 1051 N N . GLU A 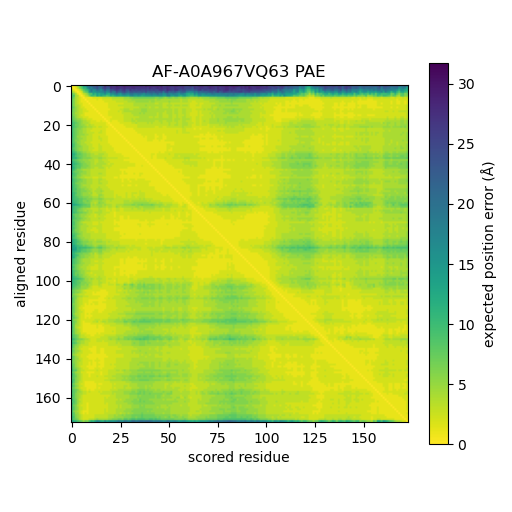1 138 ? 13.002 -4.116 -1.639 1.00 96.44 138 GLU A N 1
ATOM 1052 C CA . GLU A 1 138 ? 13.038 -5.509 -1.189 1.00 96.44 138 GLU A CA 1
ATOM 1053 C C . GLU A 1 138 ? 11.959 -6.342 -1.882 1.00 96.44 138 GLU A C 1
ATOM 1055 O O . GLU A 1 138 ? 12.290 -7.349 -2.507 1.00 96.44 138 GLU A O 1
ATOM 1060 N N . CYS A 1 139 ? 10.711 -5.866 -1.914 1.00 97.25 139 CYS A N 1
ATOM 1061 C CA . CYS A 1 139 ? 9.625 -6.554 -2.618 1.00 97.25 139 CYS A CA 1
ATOM 1062 C C . CYS A 1 139 ? 9.932 -6.757 -4.110 1.00 97.25 139 CYS A C 1
ATOM 1064 O O . CYS A 1 139 ? 9.712 -7.836 -4.659 1.00 97.25 139 CYS A O 1
ATOM 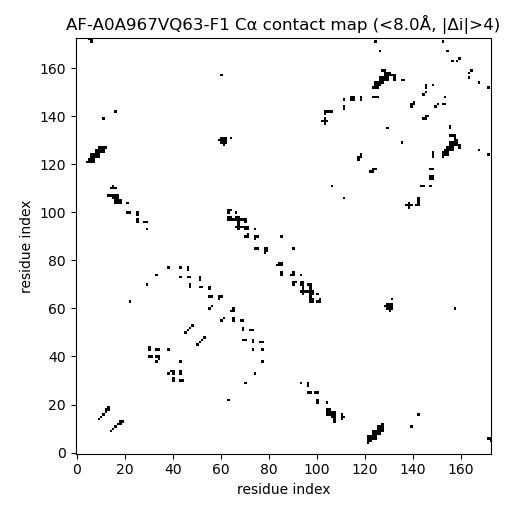1066 N N . LEU A 1 140 ? 10.483 -5.738 -4.776 1.00 98.06 140 LEU A N 1
ATOM 1067 C CA . LEU A 1 140 ? 10.909 -5.816 -6.176 1.00 98.06 140 LEU A CA 1
ATOM 1068 C C . LEU A 1 140 ? 12.032 -6.843 -6.384 1.00 98.06 140 LEU A C 1
ATOM 1070 O O . LEU A 1 140 ? 12.081 -7.518 -7.417 1.00 98.06 140 LEU A O 1
ATOM 1074 N N . ARG A 1 141 ? 12.960 -6.956 -5.431 1.00 97.62 141 ARG A N 1
ATOM 1075 C CA . ARG A 1 141 ? 14.045 -7.940 -5.486 1.00 97.62 141 ARG A CA 1
ATOM 1076 C C . ARG A 1 141 ? 13.496 -9.354 -5.328 1.00 97.62 141 ARG A C 1
ATOM 1078 O O . ARG A 1 141 ? 13.774 -10.197 -6.178 1.00 97.62 141 ARG A O 1
ATOM 1085 N N . ASP A 1 142 ? 12.687 -9.575 -4.302 1.00 97.69 142 ASP A N 1
ATOM 1086 C CA . ASP A 1 142 ? 12.108 -10.874 -3.964 1.00 97.69 142 ASP A CA 1
ATOM 1087 C C . ASP A 1 142 ? 11.151 -11.380 -5.049 1.00 97.69 142 ASP A C 1
ATOM 1089 O O . ASP A 1 142 ? 11.163 -12.559 -5.395 1.00 97.69 142 ASP A O 1
ATOM 1093 N N . ALA A 1 143 ? 10.383 -10.478 -5.666 1.00 97.12 143 ALA A N 1
ATOM 1094 C CA . ALA A 1 143 ? 9.525 -10.791 -6.808 1.00 97.12 143 ALA A CA 1
ATOM 1095 C C . ALA A 1 143 ? 10.314 -11.073 -8.105 1.00 97.12 143 ALA A C 1
ATOM 1097 O O . ALA A 1 143 ? 9.725 -11.364 -9.146 1.00 97.12 143 ALA A O 1
ATOM 1098 N N . GLY A 1 144 ? 11.648 -10.961 -8.087 1.00 97.75 144 GLY A N 1
ATOM 1099 C CA . GLY A 1 144 ? 12.513 -11.202 -9.242 1.00 97.75 144 GLY A CA 1
ATOM 1100 C C . GLY A 1 144 ? 12.496 -10.088 -10.292 1.00 97.75 144 GLY A C 1
ATOM 1101 O O . GLY A 1 144 ? 13.075 -10.261 -11.366 1.00 97.75 144 GLY A O 1
ATOM 1102 N N . VAL A 1 145 ? 11.872 -8.942 -9.997 1.00 98.25 145 VAL A N 1
ATOM 1103 C CA . VAL A 1 145 ? 11.774 -7.791 -10.908 1.00 98.25 145 VAL A CA 1
ATOM 1104 C C . VAL A 1 145 ? 13.149 -7.190 -11.166 1.00 98.25 145 VAL A C 1
ATOM 1106 O O . VAL A 1 145 ? 13.517 -6.969 -12.318 1.00 98.25 145 VAL A O 1
ATOM 1109 N N . VAL A 1 146 ? 13.953 -7.009 -10.114 1.00 97.81 146 VAL A N 1
ATOM 1110 C CA . VAL A 1 146 ? 15.330 -6.502 -10.250 1.00 97.81 146 VAL A CA 1
ATOM 1111 C C . VAL A 1 146 ? 16.168 -7.415 -11.151 1.00 97.81 146 VAL A C 1
ATOM 1113 O O . VAL A 1 146 ? 16.933 -6.922 -11.973 1.00 97.81 146 VAL A O 1
ATOM 1116 N N . GLY A 1 147 ? 15.986 -8.735 -11.061 1.00 97.25 147 GLY A N 1
ATOM 1117 C CA . GLY A 1 147 ? 16.664 -9.687 -11.945 1.00 97.25 147 GLY A CA 1
ATOM 1118 C C . GLY A 1 147 ? 16.138 -9.691 -13.386 1.00 97.25 147 GLY A C 1
ATOM 1119 O O . GLY A 1 147 ? 16.833 -10.161 -14.280 1.00 97.25 147 GLY A O 1
ATOM 1120 N N . ALA A 1 148 ? 14.923 -9.190 -13.627 1.00 97.56 148 ALA A N 1
ATOM 1121 C CA . ALA A 1 148 ? 14.323 -9.132 -14.958 1.00 97.56 148 ALA A CA 1
ATOM 1122 C C . ALA A 1 148 ? 14.728 -7.882 -15.752 1.00 97.56 148 ALA A C 1
ATOM 1124 O O . ALA A 1 148 ? 14.887 -7.985 -16.966 1.00 97.56 148 ALA A O 1
ATOM 1125 N N . VAL A 1 149 ? 14.872 -6.724 -15.093 1.00 97.69 149 VAL A N 1
ATOM 1126 C CA . VAL A 1 149 ? 15.170 -5.443 -15.769 1.00 97.69 149 VAL A CA 1
ATOM 1127 C C . VAL A 1 149 ? 16.502 -4.800 -15.375 1.00 97.69 149 VAL A C 1
ATOM 1129 O O . VAL A 1 149 ? 16.942 -3.902 -16.080 1.00 97.69 149 VAL A O 1
ATOM 1132 N N . GLY A 1 150 ? 17.150 -5.237 -14.292 1.00 97.25 150 GLY A N 1
ATOM 1133 C CA . GLY A 1 150 ? 18.311 -4.555 -13.707 1.00 97.25 150 GLY A CA 1
ATOM 1134 C C . GLY A 1 150 ? 17.912 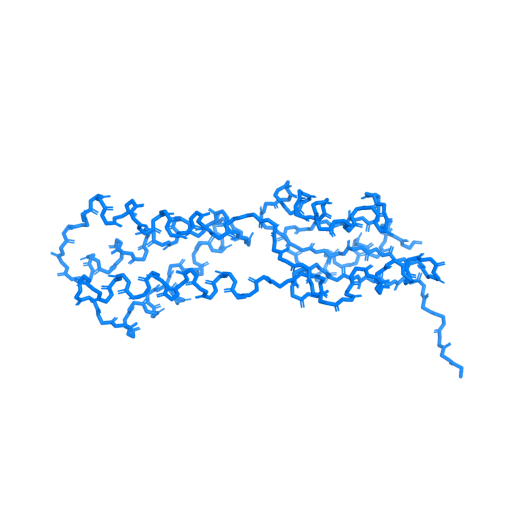-3.497 -12.671 1.00 97.25 150 GLY A C 1
ATOM 1135 O O . GLY A 1 150 ? 16.844 -2.885 -12.747 1.00 97.25 150 GLY A O 1
ATOM 1136 N N . ARG A 1 151 ? 18.754 -3.273 -11.652 1.00 96.94 151 ARG A N 1
ATOM 1137 C CA . ARG A 1 151 ? 18.457 -2.336 -10.545 1.00 96.94 151 ARG A CA 1
ATOM 1138 C C . ARG A 1 151 ? 18.396 -0.887 -11.021 1.00 96.94 151 ARG A C 1
ATOM 1140 O O . ARG A 1 151 ? 17.606 -0.101 -10.499 1.00 96.94 151 ARG A O 1
ATOM 1147 N N . GLU A 1 152 ? 19.230 -0.546 -11.988 1.00 96.75 152 GLU A N 1
ATOM 1148 C CA . GLU A 1 152 ? 19.312 0.751 -12.646 1.00 96.75 152 GLU A CA 1
ATOM 1149 C C . GLU A 1 152 ? 18.057 1.079 -13.455 1.00 96.75 152 GLU A C 1
ATOM 1151 O O . GLU A 1 152 ? 17.785 2.247 -13.684 1.00 96.75 152 GLU A O 1
ATOM 1156 N N . ARG A 1 153 ? 17.254 0.073 -13.827 1.00 97.56 153 ARG A N 1
ATOM 1157 C CA . ARG A 1 153 ? 15.961 0.229 -14.513 1.00 97.56 153 ARG A CA 1
ATOM 1158 C C . ARG A 1 153 ? 14.768 0.250 -13.559 1.00 97.56 153 ARG A C 1
ATOM 1160 O O . ARG A 1 153 ? 13.628 0.132 -13.997 1.00 97.56 153 ARG A O 1
ATOM 1167 N N . VAL A 1 154 ? 15.005 0.395 -12.258 1.00 98.31 154 VAL A N 1
ATOM 1168 C CA . VAL A 1 154 ? 13.957 0.447 -11.235 1.00 98.31 154 VAL A CA 1
ATOM 1169 C C . VAL A 1 154 ? 13.949 1.818 -10.579 1.00 98.31 154 VAL A C 1
ATOM 1171 O O . VAL A 1 154 ? 14.929 2.233 -9.954 1.00 98.31 154 VAL A O 1
ATOM 1174 N N . ARG A 1 155 ? 12.800 2.491 -10.647 1.00 97.69 155 ARG A N 1
ATOM 1175 C CA . ARG A 1 155 ? 12.565 3.767 -9.981 1.00 97.69 155 ARG A CA 1
ATOM 1176 C C . ARG A 1 155 ? 11.357 3.679 -9.057 1.00 97.69 155 ARG A C 1
ATOM 1178 O O . ARG A 1 155 ? 10.227 3.487 -9.503 1.00 97.69 155 ARG A O 1
ATOM 1185 N N . VAL A 1 156 ? 11.621 3.861 -7.767 1.00 97.00 156 VAL A N 1
ATOM 1186 C CA . VAL A 1 156 ? 10.605 4.025 -6.725 1.00 97.00 156 VAL A CA 1
ATOM 1187 C C . VAL A 1 156 ? 10.516 5.511 -6.403 1.00 97.00 156 VAL A C 1
ATOM 1189 O O . VAL A 1 156 ? 11.539 6.144 -6.143 1.00 97.00 156 VAL A O 1
ATOM 1192 N N . VAL A 1 157 ? 9.317 6.083 -6.454 1.00 95.56 157 VAL A N 1
ATOM 1193 C CA . VAL A 1 157 ? 9.073 7.478 -6.057 1.00 95.56 157 VAL A CA 1
ATOM 1194 C C . VAL A 1 157 ? 8.144 7.548 -4.845 1.00 95.56 157 VAL A C 1
ATOM 1196 O O . VAL A 1 157 ? 7.312 6.663 -4.676 1.00 95.56 157 VAL A O 1
ATOM 1199 N N . PRO A 1 158 ? 8.201 8.610 -4.026 1.00 91.19 158 PRO A N 1
ATOM 1200 C CA . PRO A 1 158 ? 7.259 8.763 -2.915 1.00 91.19 158 PRO A CA 1
ATOM 1201 C C . PRO A 1 158 ? 5.799 8.861 -3.384 1.00 91.19 158 PRO A C 1
ATOM 1203 O O . PRO A 1 158 ? 4.887 8.351 -2.741 1.00 91.19 158 PRO A O 1
ATOM 1206 N N . LEU A 1 159 ? 5.582 9.522 -4.529 1.00 91.69 159 LEU A N 1
ATOM 1207 C CA . LEU A 1 159 ? 4.266 9.724 -5.127 1.00 91.69 159 LEU A CA 1
ATOM 1208 C C . LEU A 1 159 ? 4.371 9.868 -6.652 1.00 91.69 159 LEU A C 1
ATOM 1210 O O . LEU A 1 159 ? 5.217 10.615 -7.166 1.00 91.69 159 LEU A O 1
ATOM 1214 N N . LYS A 1 160 ? 3.484 9.194 -7.390 1.00 94.62 160 LYS A N 1
ATOM 1215 C CA . LYS A 1 160 ? 3.324 9.405 -8.836 1.00 94.62 160 LYS A CA 1
ATOM 1216 C C . LYS A 1 160 ? 2.571 10.709 -9.084 1.00 94.62 160 LYS A C 1
ATOM 1218 O O . LYS A 1 160 ? 1.397 10.845 -8.760 1.00 94.62 160 LYS A O 1
ATOM 1223 N N . THR A 1 161 ? 3.256 11.674 -9.680 1.00 96.00 161 THR A N 1
ATOM 1224 C CA . THR A 1 161 ? 2.708 12.960 -10.115 1.00 96.00 161 THR A CA 1
ATOM 1225 C C . THR A 1 161 ? 3.181 13.233 -11.537 1.00 96.00 161 THR A C 1
ATOM 1227 O O . THR A 1 161 ? 4.132 12.614 -12.015 1.00 96.00 161 THR A O 1
ATOM 1230 N N . ALA A 1 162 ? 2.573 14.204 -12.221 1.00 97.62 162 ALA A N 1
ATOM 1231 C CA . ALA A 1 162 ? 3.058 14.620 -13.537 1.00 97.62 162 ALA A CA 1
ATOM 1232 C C . ALA A 1 162 ? 4.537 15.060 -13.500 1.00 97.62 162 ALA A C 1
ATOM 1234 O O . ALA A 1 162 ? 5.282 14.802 -14.441 1.00 97.62 162 ALA A O 1
ATOM 1235 N N . ALA A 1 163 ? 4.978 15.689 -12.405 1.00 97.50 163 ALA A 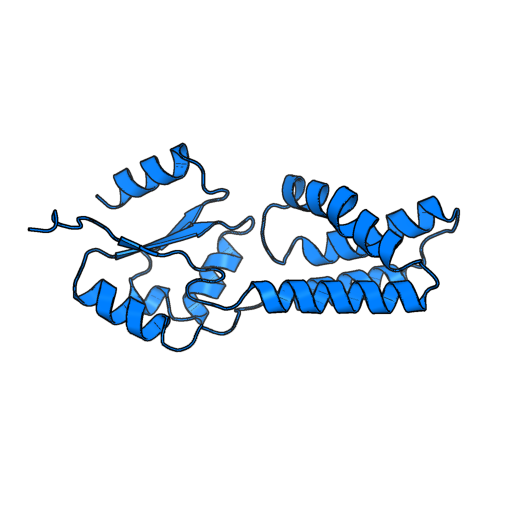N 1
ATOM 1236 C CA . ALA A 1 163 ? 6.368 16.097 -12.228 1.00 97.50 163 ALA A CA 1
ATOM 1237 C C . ALA A 1 163 ? 7.304 14.892 -12.047 1.00 97.50 163 ALA A C 1
ATOM 1239 O O . ALA A 1 163 ? 8.331 14.815 -12.719 1.00 97.50 163 ALA A O 1
ATOM 1240 N N . THR A 1 164 ? 6.942 13.922 -11.196 1.00 96.94 164 THR A N 1
ATOM 1241 C CA . THR A 1 164 ? 7.788 12.736 -10.985 1.00 96.94 164 THR A CA 1
ATOM 1242 C C . THR A 1 164 ? 7.808 11.816 -12.201 1.00 96.94 164 THR A C 1
ATOM 1244 O O . THR A 1 164 ? 8.833 11.183 -12.449 1.00 96.94 164 THR A O 1
ATOM 1247 N N . LEU A 1 165 ? 6.738 11.787 -13.002 1.00 97.06 165 LEU A N 1
ATOM 1248 C CA . LEU A 1 165 ? 6.727 11.099 -14.291 1.00 97.06 165 LEU A CA 1
ATOM 1249 C C . LEU A 1 165 ? 7.695 11.754 -15.284 1.00 97.06 165 LEU A C 1
ATOM 1251 O O . LEU A 1 165 ? 8.529 11.052 -15.843 1.00 97.06 165 LEU A O 1
ATOM 1255 N N . ARG A 1 166 ? 7.653 13.083 -15.465 1.00 96.75 166 ARG A N 1
ATOM 1256 C CA . ARG A 1 166 ? 8.596 13.790 -16.361 1.00 96.75 166 ARG A CA 1
ATOM 1257 C C . ARG A 1 166 ? 10.052 13.554 -15.961 1.00 96.75 166 ARG A C 1
ATOM 1259 O O . ARG A 1 166 ? 10.835 13.110 -16.788 1.00 96.75 166 ARG A O 1
ATOM 1266 N N . ALA A 1 167 ? 10.369 13.709 -14.676 1.00 96.31 167 ALA A N 1
ATOM 1267 C CA . ALA A 1 167 ? 11.707 13.433 -14.150 1.00 96.31 167 ALA A CA 1
ATOM 1268 C C . ALA A 1 167 ? 12.128 11.953 -14.287 1.00 96.31 167 ALA A C 1
ATOM 1270 O O . ALA A 1 167 ? 13.313 11.631 -14.236 1.00 96.31 167 ALA A O 1
ATOM 1271 N N . THR A 1 168 ? 11.167 11.031 -14.408 1.00 96.00 168 THR A N 1
ATOM 1272 C CA . THR A 1 168 ? 11.433 9.612 -14.690 1.00 96.00 168 THR A CA 1
ATOM 1273 C C . THR A 1 168 ? 11.719 9.390 -16.172 1.00 96.00 168 THR A C 1
ATOM 1275 O O . THR A 1 168 ? 12.630 8.635 -16.497 1.00 96.00 168 THR A O 1
ATOM 1278 N N . LEU A 1 169 ? 10.988 10.066 -17.062 1.00 95.50 169 LEU A N 1
ATOM 1279 C CA . LEU A 1 169 ? 11.243 10.027 -18.502 1.00 95.50 169 LEU A CA 1
ATOM 1280 C C . LEU A 1 169 ? 12.624 10.606 -18.830 1.00 95.50 169 LEU A C 1
ATOM 1282 O O . LEU A 1 169 ? 13.385 9.951 -19.524 1.00 95.50 169 LEU A O 1
ATOM 1286 N N . GLU A 1 170 ? 12.985 11.752 -18.250 1.00 94.31 170 GLU A N 1
ATOM 1287 C CA . GLU A 1 170 ? 14.315 12.377 -18.397 1.00 94.31 170 GLU A CA 1
ATOM 1288 C C . GLU A 1 170 ? 15.466 11.516 -17.858 1.00 94.31 170 GLU A C 1
ATOM 1290 O O . GLU A 1 170 ? 16.615 11.693 -18.238 1.00 94.31 170 GLU A O 1
ATOM 1295 N N . HIS A 1 171 ? 15.178 10.612 -16.923 1.00 93.69 171 HIS A N 1
ATOM 1296 C CA . HIS A 1 171 ? 16.189 9.733 -16.345 1.00 93.69 171 HIS A CA 1
ATOM 1297 C C . HIS A 1 171 ? 16.463 8.489 -17.196 1.00 93.69 171 HIS A C 1
ATOM 1299 O O . HIS A 1 171 ? 17.545 7.915 -17.094 1.00 93.69 171 HIS A O 1
ATOM 1305 N N . PHE A 1 172 ? 15.476 8.038 -17.974 1.00 92.62 172 PHE A N 1
ATOM 1306 C CA . PHE A 1 172 ? 15.551 6.791 -18.738 1.00 92.62 172 PHE A CA 1
ATOM 1307 C C . PHE A 1 172 ? 15.618 6.973 -20.256 1.00 92.62 172 PHE A C 1
ATOM 1309 O O . PHE A 1 172 ? 16.040 6.026 -20.927 1.00 92.62 172 PHE A O 1
ATOM 1316 N N . GLY A 1 173 ? 15.152 8.113 -20.771 1.00 76.38 173 GLY A N 1
ATOM 1317 C CA . GLY A 1 173 ? 15.320 8.546 -22.160 1.00 76.38 173 GLY A CA 1
ATOM 1318 C C . GLY A 1 173 ? 16.620 9.309 -22.349 1.00 76.38 173 GLY A C 1
ATOM 1319 O O . GLY A 1 173 ? 17.169 9.210 -23.465 1.00 76.38 173 GLY A O 1
#

Nearest PDB structures (foldseek):
  3ddh-assembly1_A  TM=7.917E-01  e=3.154E-06  Bacteroides thetaiotaomicron
  4knv-assembly1_A  TM=6.025E-01  e=7.150E-05  Homo sapiens
  4knw-assembly1_A  TM=6.432E-01  e=1.910E-04  Homo sapiens
  2gfh-assembly1_A  TM=6.422E-01  e=3.607E-04  Mus musculus
  3vay-assembly1_B  TM=4.635E-01  e=1.621E-03  Pseudomonas syringae pv. tomato str. DC3000

Mean predicted aligned error: 3.74 Å